Protein AF-A0A6V8DTX0-F1 (afdb_monomer)

Sequence (61 aa):
MSHAQTYRVGHSPDPDDAFMFHAMTTGAIDTGARNYEHVLLDIETLNKHAIKGDYEVSAVS

Mean predicted aligned error: 3.34 Å

Radius of gyration: 12.39 Å; Cα contacts (8 Å, |Δi|>4): 84; chains: 1; bounding box: 38×14×30 Å

Structure (mmCIF, N/CA/C/O backbone):
data_AF-A0A6V8DTX0-F1
#
_entry.id   AF-A0A6V8DTX0-F1
#
loop_
_atom_site.group_PDB
_atom_site.id
_atom_site.type_symbol
_atom_site.label_atom_id
_atom_site.label_alt_id
_atom_site.label_comp_id
_atom_site.label_asym_id
_atom_site.label_entity_id
_atom_site.label_seq_id
_atom_site.pdbx_PDB_ins_code
_atom_site.Cartn_x
_atom_site.Cartn_y
_atom_site.Cartn_z
_atom_site.occupancy
_atom_site.B_iso_or_equiv
_atom_site.auth_seq_id
_atom_site.auth_comp_id
_atom_site.auth_asym_id
_atom_site.auth_atom_id
_atom_site.pdbx_PDB_model_num
ATOM 1 N N . MET A 1 1 ? -27.984 6.042 -3.569 1.00 46.66 1 MET A N 1
ATOM 2 C CA . MET A 1 1 ? -27.010 5.455 -2.628 1.00 46.66 1 MET A CA 1
ATOM 3 C C . MET A 1 1 ? -25.637 5.843 -3.139 1.00 46.6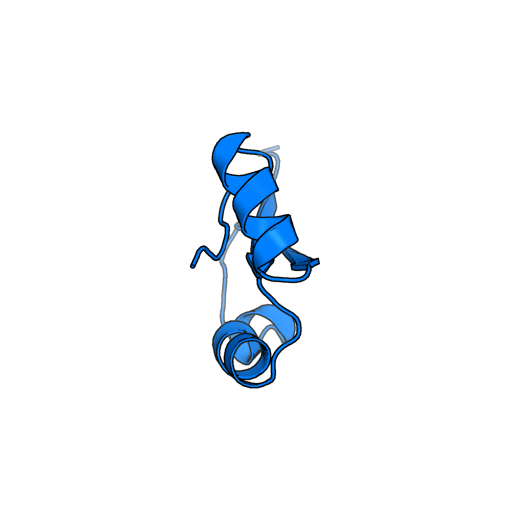6 1 MET A C 1
ATOM 5 O O . MET A 1 1 ? -25.367 5.566 -4.299 1.00 46.66 1 MET A O 1
ATOM 9 N N . SER A 1 2 ? -24.838 6.591 -2.379 1.00 56.56 2 SER A N 1
ATOM 10 C CA . SER A 1 2 ? -23.478 6.925 -2.813 1.00 56.56 2 SER A CA 1
ATOM 11 C C . SER A 1 2 ? -22.658 5.640 -2.818 1.00 56.56 2 SER A C 1
ATOM 13 O O . SER A 1 2 ? -22.535 4.999 -1.775 1.00 56.56 2 SER A O 1
ATOM 15 N N . HIS A 1 3 ? -22.144 5.232 -3.976 1.00 61.59 3 HIS A N 1
ATOM 16 C CA . HIS A 1 3 ? -21.172 4.149 -4.036 1.00 61.59 3 HIS A CA 1
ATOM 17 C C . HIS A 1 3 ? -19.962 4.566 -3.197 1.00 61.59 3 HIS A C 1
ATOM 19 O O . HIS A 1 3 ? -19.382 5.624 -3.442 1.00 61.59 3 HIS A O 1
ATOM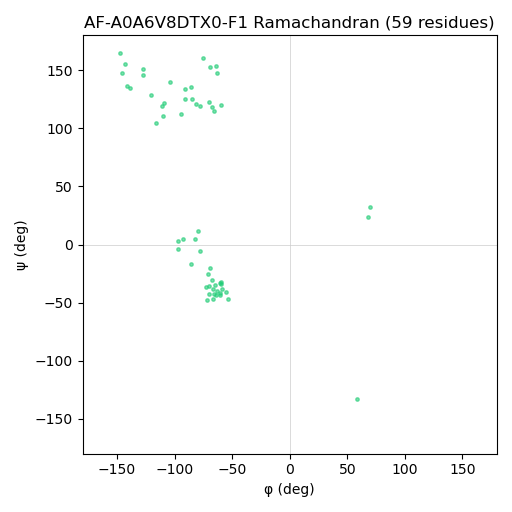 25 N N . ALA A 1 4 ? -19.633 3.789 -2.166 1.00 70.56 4 ALA A N 1
ATOM 26 C CA . ALA A 1 4 ? -18.421 4.030 -1.402 1.00 70.56 4 ALA A CA 1
ATOM 27 C C . ALA A 1 4 ? -17.232 3.775 -2.336 1.00 70.56 4 ALA A C 1
ATOM 29 O O . ALA A 1 4 ? -17.066 2.663 -2.837 1.00 70.56 4 ALA A O 1
ATOM 30 N N . GLN A 1 5 ? -16.468 4.825 -2.633 1.00 83.62 5 GLN A N 1
ATOM 31 C CA . GLN A 1 5 ? -15.304 4.734 -3.505 1.00 83.62 5 GLN A CA 1
ATOM 32 C C . GLN A 1 5 ? -14.207 3.947 -2.782 1.00 83.62 5 GLN A C 1
ATOM 34 O O . GLN A 1 5 ? -13.784 4.330 -1.689 1.00 83.62 5 GLN A O 1
ATOM 39 N N . THR A 1 6 ? -13.757 2.857 -3.401 1.00 93.44 6 THR A N 1
ATOM 40 C CA . THR A 1 6 ? -12.576 2.110 -2.958 1.00 93.44 6 THR A CA 1
ATOM 41 C C . THR A 1 6 ? -11.325 2.745 -3.556 1.00 93.44 6 THR A C 1
ATOM 43 O O . THR A 1 6 ? -11.316 3.090 -4.740 1.00 93.44 6 THR A O 1
ATOM 46 N N . TYR A 1 7 ? -10.291 2.899 -2.732 1.00 96.75 7 TYR A N 1
ATOM 47 C CA . TYR A 1 7 ? -8.955 3.337 -3.121 1.00 96.75 7 TYR A CA 1
ATOM 48 C C . TYR A 1 7 ? -7.993 2.162 -2.974 1.00 96.75 7 TYR A C 1
ATOM 50 O O . TYR A 1 7 ? -7.817 1.647 -1.867 1.00 96.75 7 TYR A O 1
ATOM 58 N N . ARG A 1 8 ? -7.370 1.737 -4.072 1.00 98.06 8 ARG A N 1
ATOM 59 C CA . ARG A 1 8 ? -6.339 0.700 -4.050 1.00 98.06 8 ARG A CA 1
ATOM 60 C C . ARG A 1 8 ? -4.997 1.347 -3.743 1.00 98.06 8 ARG A C 1
ATOM 62 O O . ARG A 1 8 ? -4.599 2.302 -4.413 1.00 98.06 8 ARG A O 1
ATOM 69 N N . VAL A 1 9 ? -4.334 0.839 -2.712 1.00 98.25 9 VAL A N 1
ATOM 70 C CA . VAL A 1 9 ? -3.060 1.347 -2.203 1.00 98.25 9 VAL A CA 1
ATOM 71 C C . VAL A 1 9 ? -2.001 0.268 -2.396 1.00 98.25 9 VAL A C 1
ATOM 73 O O . VAL A 1 9 ? -1.988 -0.731 -1.678 1.00 98.25 9 VAL A O 1
ATOM 76 N N . GLY A 1 10 ? -1.143 0.459 -3.396 1.00 98.38 10 GLY A N 1
ATOM 77 C CA . GLY A 1 10 ? -0.010 -0.414 -3.682 1.00 98.38 10 GLY A CA 1
ATOM 78 C C . GLY A 1 10 ? 1.180 -0.097 -2.781 1.00 98.38 10 GLY A C 1
ATOM 79 O O . GLY A 1 10 ? 1.678 1.028 -2.812 1.00 98.38 10 GLY A O 1
ATOM 80 N N . HIS A 1 11 ? 1.643 -1.070 -2.002 1.00 98.44 11 HIS A N 1
ATOM 81 C CA . HIS A 1 11 ? 2.862 -0.962 -1.195 1.00 98.44 11 HIS A CA 1
ATOM 82 C C . HIS A 1 11 ? 3.561 -2.319 -1.085 1.00 98.44 11 HIS A C 1
ATOM 84 O O . HIS A 1 11 ? 2.978 -3.355 -1.415 1.00 98.44 11 HIS A O 1
ATOM 90 N N . SER A 1 12 ? 4.822 -2.325 -0.665 1.00 98.00 12 SER A N 1
ATOM 91 C CA . SER A 1 12 ? 5.569 -3.569 -0.520 1.00 98.00 12 SER A CA 1
ATOM 92 C C . SER A 1 12 ? 5.126 -4.338 0.732 1.00 98.00 12 SER A C 1
ATOM 94 O O . SER A 1 12 ? 4.503 -3.773 1.641 1.00 98.00 12 SER A O 1
ATOM 96 N N . PRO A 1 13 ? 5.413 -5.648 0.803 1.00 96.44 13 PRO A N 1
ATOM 97 C CA . PRO A 1 13 ? 5.246 -6.424 2.025 1.00 96.44 13 PRO A CA 1
ATOM 98 C C . PRO A 1 13 ? 6.409 -6.233 3.020 1.00 96.44 13 PRO A C 1
ATOM 100 O O . PRO A 1 13 ? 6.511 -7.015 3.970 1.00 96.44 13 PRO A O 1
ATOM 103 N N . ASP A 1 14 ? 7.292 -5.249 2.810 1.00 97.38 14 ASP A N 1
ATOM 104 C CA . ASP A 1 14 ? 8.453 -5.028 3.667 1.00 97.38 14 ASP A CA 1
ATOM 105 C C . ASP A 1 14 ? 8.036 -4.516 5.064 1.00 97.38 14 ASP A C 1
ATOM 107 O O . ASP A 1 14 ? 6.967 -3.912 5.230 1.00 97.38 14 ASP A O 1
ATOM 111 N N . PRO A 1 15 ? 8.834 -4.782 6.119 1.00 97.94 15 PRO A N 1
ATOM 112 C CA . PRO A 1 15 ? 8.444 -4.463 7.493 1.00 97.94 15 PRO A CA 1
ATOM 113 C C . PRO A 1 15 ? 8.165 -2.980 7.755 1.00 97.94 15 PRO A C 1
ATOM 115 O O . PRO A 1 15 ? 7.336 -2.654 8.605 1.00 97.94 15 PRO A O 1
ATOM 118 N N . ASP A 1 16 ? 8.856 -2.082 7.060 1.00 97.56 16 ASP A N 1
ATOM 119 C CA . ASP A 1 16 ? 8.653 -0.640 7.155 1.00 97.56 16 ASP A CA 1
ATOM 120 C C . ASP A 1 16 ? 7.321 -0.211 6.528 1.00 97.56 16 ASP A C 1
ATOM 122 O O . ASP A 1 16 ? 6.575 0.531 7.169 1.00 97.56 16 ASP A O 1
ATOM 126 N N . ASP A 1 17 ? 6.945 -0.753 5.368 1.00 97.56 17 ASP A N 1
ATOM 127 C CA . ASP A 1 17 ? 5.615 -0.541 4.782 1.00 97.56 17 ASP A CA 1
ATOM 128 C C . ASP A 1 17 ? 4.506 -1.124 5.671 1.00 97.56 17 ASP A C 1
ATOM 130 O O . ASP A 1 17 ? 3.498 -0.464 5.946 1.00 97.56 17 ASP A O 1
ATOM 134 N N . ALA A 1 18 ? 4.704 -2.331 6.206 1.00 96.50 18 ALA A N 1
ATOM 135 C CA . ALA A 1 18 ? 3.766 -2.938 7.149 1.00 96.50 18 ALA A CA 1
ATOM 136 C C . ALA A 1 18 ? 3.575 -2.072 8.406 1.00 96.50 18 ALA A C 1
ATOM 138 O O . ALA A 1 18 ? 2.454 -1.936 8.905 1.00 96.50 18 ALA A O 1
ATOM 139 N N . PHE A 1 19 ? 4.650 -1.454 8.901 1.00 97.88 19 PHE A N 1
ATOM 140 C CA . PHE A 1 19 ? 4.591 -0.513 10.013 1.00 97.88 19 PHE A CA 1
ATOM 141 C C . PHE A 1 19 ? 3.836 0.769 9.634 1.00 97.88 19 PHE A C 1
ATOM 143 O O . PHE A 1 19 ? 2.942 1.186 10.373 1.00 97.88 19 PHE A O 1
ATOM 150 N N . MET A 1 20 ? 4.133 1.367 8.476 1.00 97.56 20 MET A N 1
ATOM 151 C CA . MET A 1 20 ? 3.471 2.591 8.006 1.00 97.56 20 MET A CA 1
ATOM 152 C C . MET A 1 20 ? 1.959 2.410 7.820 1.00 97.56 20 MET A C 1
ATOM 154 O O . MET A 1 20 ? 1.180 3.273 8.227 1.00 97.56 20 MET A O 1
ATOM 158 N N . PHE A 1 21 ? 1.525 1.276 7.261 1.00 97.25 21 PHE A N 1
ATOM 159 C CA . PHE A 1 21 ? 0.112 0.993 6.980 1.00 97.25 21 PHE A CA 1
ATOM 160 C C . PHE A 1 21 ? -0.614 0.231 8.098 1.00 97.25 21 PHE A C 1
ATOM 162 O O . PHE A 1 21 ? -1.797 -0.101 7.953 1.00 97.25 21 PHE A O 1
ATOM 169 N N . HIS A 1 22 ? 0.037 -0.023 9.237 1.00 97.31 22 HIS A N 1
ATOM 170 C CA . HIS A 1 22 ? -0.531 -0.813 10.331 1.00 97.31 22 HIS A CA 1
ATOM 171 C C . HIS A 1 22 ? -1.894 -0.287 10.794 1.00 97.31 22 HIS A C 1
ATOM 173 O O . HIS A 1 22 ? -2.853 -1.045 10.932 1.00 97.31 22 HIS A O 1
ATOM 179 N N . ALA A 1 23 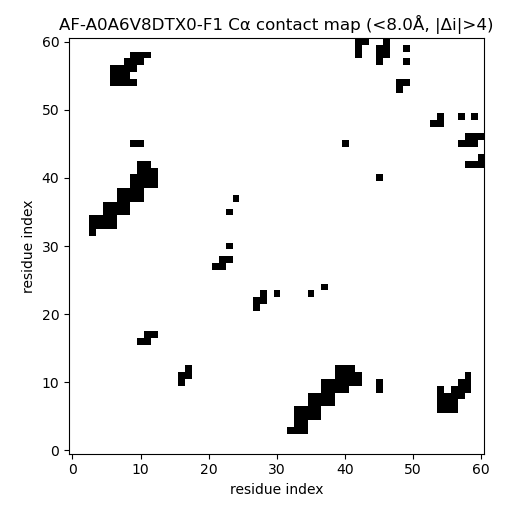? -2.007 1.027 10.993 1.00 97.50 23 ALA A N 1
ATOM 180 C CA . ALA A 1 23 ? -3.232 1.626 11.504 1.00 97.50 23 ALA A CA 1
ATOM 181 C C . ALA A 1 23 ? -4.418 1.480 10.533 1.00 97.50 23 ALA A C 1
ATOM 183 O O . ALA A 1 23 ? -5.549 1.272 10.967 1.00 97.50 23 ALA A O 1
ATOM 184 N N . MET A 1 24 ? -4.155 1.542 9.223 1.00 96.12 24 MET A N 1
ATOM 185 C CA . MET A 1 24 ? -5.169 1.350 8.182 1.00 96.12 24 MET A CA 1
ATOM 186 C C . MET A 1 24 ? -5.609 -0.111 8.091 1.00 96.12 24 MET A C 1
ATOM 188 O O . MET A 1 24 ? -6.801 -0.401 8.098 1.00 96.12 24 MET A O 1
ATOM 192 N N . THR A 1 25 ? -4.649 -1.037 8.065 1.00 95.06 25 THR A N 1
ATOM 193 C CA . THR A 1 25 ? -4.918 -2.475 7.892 1.00 95.06 25 THR A CA 1
ATOM 194 C C . THR A 1 25 ? -5.575 -3.124 9.111 1.00 95.06 25 THR A C 1
ATOM 196 O O . THR A 1 25 ? -6.284 -4.118 8.970 1.00 95.06 25 THR A O 1
ATOM 199 N N . THR A 1 26 ? -5.384 -2.559 10.306 1.00 96.31 26 THR A N 1
ATOM 200 C CA . THR A 1 26 ? -5.999 -3.044 11.555 1.00 96.31 26 THR A CA 1
ATOM 201 C C . THR A 1 26 ? -7.277 -2.306 11.952 1.00 96.31 26 THR A C 1
ATOM 203 O O . THR A 1 26 ? -7.903 -2.670 12.946 1.00 96.31 26 THR A O 1
ATOM 206 N N . GLY A 1 27 ? -7.679 -1.272 11.205 1.00 94.56 27 GLY A N 1
ATOM 207 C CA . GLY A 1 27 ? -8.823 -0.430 11.565 1.00 94.56 27 GLY A CA 1
ATOM 208 C C . GLY A 1 27 ? -8.589 0.420 12.820 1.00 94.56 27 GLY A C 1
ATOM 209 O O . GLY A 1 27 ? -9.546 0.814 13.482 1.00 94.56 27 GLY A O 1
ATOM 210 N N . ALA A 1 28 ? -7.329 0.701 13.166 1.00 97.25 28 ALA A N 1
ATOM 211 C CA . ALA A 1 28 ? -6.967 1.524 14.321 1.00 97.25 28 ALA A CA 1
ATOM 212 C C . ALA A 1 28 ? -7.138 3.036 14.075 1.00 97.25 28 ALA A C 1
ATOM 214 O O . ALA A 1 28 ? -6.959 3.830 14.999 1.00 97.25 28 ALA A O 1
ATOM 215 N N . ILE A 1 29 ? -7.478 3.444 12.847 1.00 96.38 29 ILE A N 1
ATOM 216 C CA . ILE A 1 29 ? -7.838 4.822 12.492 1.00 96.38 29 ILE A CA 1
ATOM 217 C C . ILE A 1 29 ? -9.179 4.867 11.757 1.00 96.38 29 ILE A C 1
ATOM 219 O O . ILE A 1 29 ? -9.503 3.969 10.983 1.00 96.38 29 ILE A O 1
ATOM 223 N N . ASP A 1 30 ? -9.941 5.938 11.984 1.00 95.12 30 ASP A N 1
ATOM 224 C CA . ASP A 1 30 ? -11.202 6.195 11.286 1.00 95.12 30 ASP A CA 1
ATOM 225 C C . ASP A 1 30 ? -10.935 6.751 9.878 1.00 95.12 30 ASP A C 1
ATOM 227 O O . ASP A 1 30 ? -10.336 7.817 9.708 1.00 95.12 30 ASP A O 1
ATOM 231 N N . THR A 1 31 ? -11.386 6.021 8.861 1.00 93.25 31 THR A N 1
ATOM 232 C CA . THR A 1 31 ? -11.275 6.390 7.444 1.00 93.25 31 THR A CA 1
ATOM 233 C C . THR A 1 31 ? -12.537 7.061 6.893 1.00 93.25 31 THR A C 1
ATOM 235 O O . THR A 1 31 ? -12.606 7.400 5.704 1.00 93.25 31 THR A O 1
ATOM 238 N N . GLY A 1 32 ? -13.544 7.286 7.740 1.00 92.44 32 GLY A N 1
ATOM 239 C CA . GLY A 1 32 ? -14.840 7.827 7.362 1.00 92.44 32 GLY A CA 1
ATOM 240 C C . GLY A 1 32 ? -15.528 6.956 6.309 1.00 92.44 32 GLY A C 1
ATOM 241 O O . GLY A 1 32 ? -15.580 5.737 6.410 1.00 92.44 32 GLY A O 1
ATOM 242 N N . ALA A 1 33 ? -16.052 7.586 5.257 1.00 91.50 33 ALA A N 1
ATOM 243 C CA . ALA A 1 33 ? -16.733 6.883 4.166 1.00 91.50 33 ALA A CA 1
ATOM 244 C C . ALA A 1 33 ? -15.782 6.289 3.102 1.00 91.50 33 ALA A C 1
ATOM 246 O O . ALA A 1 33 ? -16.254 5.810 2.068 1.00 91.50 33 ALA A O 1
ATOM 247 N N . ARG A 1 34 ? -14.457 6.376 3.297 1.00 91.94 34 ARG A N 1
ATOM 248 C CA . ARG A 1 34 ? -13.464 5.871 2.339 1.00 91.94 34 ARG A CA 1
ATOM 249 C C . ARG A 1 34 ? -13.102 4.429 2.666 1.00 91.94 34 ARG A C 1
ATOM 251 O O . ARG A 1 34 ? -12.785 4.115 3.813 1.00 91.94 34 ARG A O 1
ATOM 258 N N . ASN A 1 35 ? -13.084 3.594 1.631 1.00 93.50 35 ASN A N 1
ATOM 259 C CA . ASN A 1 35 ? -12.620 2.215 1.711 1.00 93.50 35 ASN A CA 1
ATOM 260 C C . ASN A 1 35 ? -11.230 2.101 1.091 1.00 93.50 35 ASN A C 1
ATOM 262 O O . ASN A 1 35 ? -10.980 2.681 0.033 1.00 93.50 35 ASN A O 1
ATOM 266 N N . TYR A 1 36 ? -10.358 1.320 1.721 1.00 96.19 36 TYR A N 1
ATOM 267 C CA . TYR A 1 36 ? -8.998 1.090 1.249 1.00 96.19 36 TYR A CA 1
ATOM 268 C C . TYR A 1 36 ? -8.773 -0.398 0.996 1.00 96.19 36 TYR A C 1
ATOM 270 O O . TYR A 1 36 ? -9.046 -1.231 1.857 1.00 96.19 36 TYR A O 1
ATOM 278 N N . GLU A 1 37 ? -8.281 -0.719 -0.195 1.00 97.12 37 GLU A N 1
ATOM 279 C CA . GLU A 1 37 ? -7.839 -2.058 -0.575 1.00 97.12 37 GLU A CA 1
ATOM 280 C C . GLU A 1 37 ? -6.314 -2.040 -0.686 1.00 97.12 37 GLU A C 1
ATOM 282 O O . GLU A 1 37 ? -5.753 -1.256 -1.449 1.00 97.12 37 GLU A O 1
ATOM 287 N N . HIS A 1 38 ? -5.637 -2.883 0.088 1.00 97.69 38 HIS A N 1
ATOM 288 C CA . HIS A 1 38 ? -4.177 -2.941 0.101 1.00 97.69 38 HIS A CA 1
ATOM 289 C C . HIS A 1 38 ? -3.679 -3.966 -0.920 1.00 97.69 38 HIS A C 1
ATOM 291 O O . HIS A 1 38 ? -4.066 -5.135 -0.871 1.00 97.69 38 HIS A O 1
ATOM 297 N N . VAL A 1 39 ? -2.806 -3.531 -1.829 1.00 98.25 39 VAL A N 1
ATOM 298 C CA . VAL A 1 39 ? -2.199 -4.370 -2.869 1.00 98.25 39 VAL A CA 1
ATOM 299 C C . VAL A 1 39 ? -0.718 -4.547 -2.547 1.00 98.25 39 VAL A C 1
ATOM 301 O O . VAL A 1 39 ? 0.055 -3.598 -2.641 1.00 98.25 39 VAL A O 1
ATOM 304 N N . LEU A 1 40 ? -0.327 -5.764 -2.160 1.00 98.25 40 LEU A N 1
ATOM 305 C CA . LEU A 1 40 ? 1.048 -6.083 -1.767 1.00 98.25 40 LEU A CA 1
ATOM 306 C C . LEU A 1 40 ? 1.840 -6.632 -2.953 1.00 98.25 40 LEU A C 1
ATOM 308 O O . LEU A 1 40 ? 1.559 -7.737 -3.421 1.00 98.25 40 LEU A O 1
ATOM 312 N N . LEU A 1 41 ? 2.825 -5.876 -3.432 1.00 98.44 41 LEU A N 1
ATOM 313 C CA . LEU A 1 41 ? 3.686 -6.240 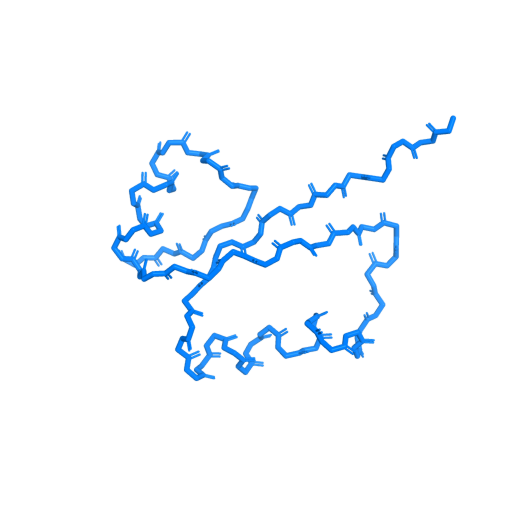-4.565 1.00 98.44 41 LEU A CA 1
ATOM 314 C C . LEU A 1 41 ? 5.116 -5.749 -4.319 1.00 98.44 41 LEU A C 1
ATOM 316 O O . LEU A 1 41 ? 5.320 -4.794 -3.578 1.00 98.44 41 LEU A O 1
ATOM 320 N N . ASP A 1 42 ? 6.115 -6.375 -4.942 1.00 98.31 42 ASP A N 1
ATOM 321 C CA . ASP A 1 42 ? 7.489 -5.867 -4.880 1.00 98.31 42 ASP 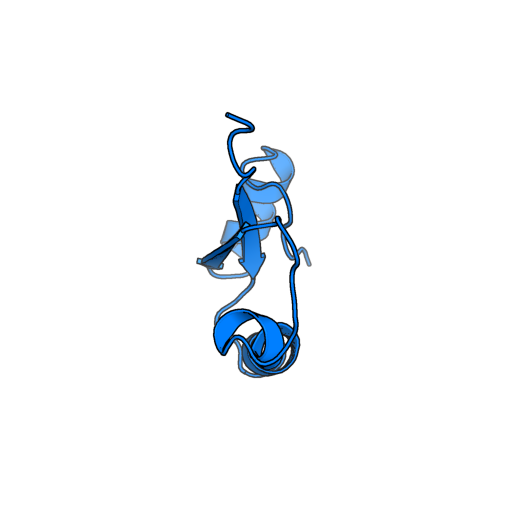A CA 1
ATOM 322 C C . ASP A 1 42 ? 7.611 -4.482 -5.548 1.00 98.31 42 ASP A C 1
ATOM 324 O O . ASP A 1 42 ? 6.837 -4.142 -6.450 1.00 98.31 42 ASP A O 1
A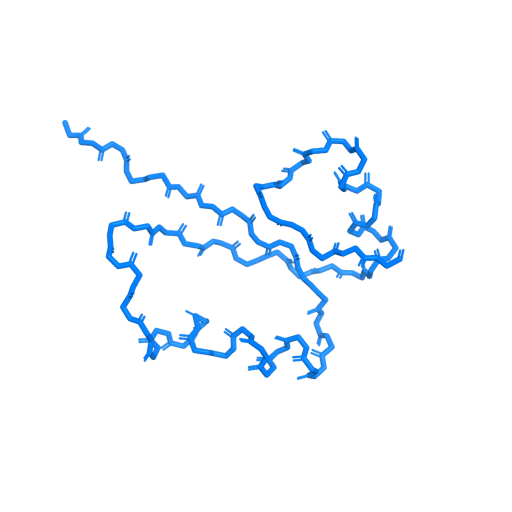TOM 328 N N . ILE A 1 43 ? 8.598 -3.685 -5.119 1.00 97.94 43 ILE A N 1
ATOM 329 C CA . ILE A 1 43 ? 8.737 -2.283 -5.543 1.00 97.94 43 ILE A CA 1
ATOM 330 C C . ILE A 1 43 ? 8.920 -2.123 -7.060 1.00 97.94 43 ILE A C 1
ATOM 332 O O . ILE A 1 43 ? 8.397 -1.184 -7.655 1.00 97.94 43 ILE A O 1
ATOM 336 N N . GLU A 1 44 ? 9.584 -3.073 -7.718 1.00 98.25 44 GLU A N 1
ATOM 337 C CA . GLU A 1 44 ? 9.802 -3.036 -9.165 1.00 98.25 44 GLU A CA 1
ATOM 338 C C . GLU A 1 44 ? 8.505 -3.335 -9.934 1.00 98.25 44 GLU A C 1
ATOM 340 O O . GLU A 1 44 ? 8.218 -2.728 -10.972 1.00 98.25 44 GLU A O 1
ATOM 345 N N . THR A 1 45 ? 7.672 -4.242 -9.426 1.00 98.56 45 THR A N 1
ATOM 346 C CA . THR A 1 45 ? 6.327 -4.473 -9.962 1.00 98.56 45 THR A CA 1
ATOM 347 C C . THR A 1 45 ? 5.425 -3.254 -9.744 1.00 98.56 45 THR A C 1
ATOM 349 O O . THR A 1 45 ? 4.746 -2.831 -10.684 1.00 98.56 45 THR A O 1
ATOM 352 N N . LEU A 1 46 ? 5.464 -2.623 -8.565 1.00 98.62 46 LEU A N 1
ATOM 353 C CA . LEU A 1 46 ? 4.725 -1.381 -8.287 1.00 98.62 46 LEU A CA 1
ATOM 354 C C . LEU A 1 46 ? 5.149 -0.234 -9.212 1.00 98.62 46 LEU A C 1
ATOM 356 O O . LEU A 1 46 ? 4.286 0.422 -9.792 1.00 98.62 46 LEU A O 1
ATOM 360 N N . ASN A 1 47 ? 6.449 -0.054 -9.456 1.00 98.50 47 ASN A N 1
ATOM 361 C CA . ASN A 1 47 ? 6.972 0.939 -10.400 1.00 98.50 47 ASN A CA 1
ATOM 362 C C . ASN A 1 47 ? 6.374 0.775 -11.811 1.00 98.50 47 ASN A C 1
ATOM 364 O O . ASN A 1 47 ? 5.981 1.754 -12.453 1.00 98.50 47 ASN A O 1
ATOM 368 N N . LYS A 1 48 ? 6.225 -0.467 -12.291 1.00 98.62 48 LYS A N 1
ATOM 369 C CA . LYS A 1 48 ? 5.591 -0.755 -13.593 1.00 98.62 48 LYS A CA 1
ATOM 370 C C . LYS A 1 48 ? 4.102 -0.413 -13.611 1.00 98.62 48 LYS A C 1
ATOM 372 O O . LYS A 1 48 ? 3.610 0.074 -14.630 1.00 98.62 48 LYS A O 1
ATOM 377 N N . HIS A 1 49 ? 3.388 -0.674 -12.518 1.00 98.50 49 HIS A N 1
ATOM 378 C CA . HIS A 1 49 ? 1.973 -0.323 -12.366 1.00 98.50 49 HIS A CA 1
ATOM 379 C C . HIS A 1 49 ? 1.763 1.192 -12.234 1.00 98.50 49 HIS A C 1
ATOM 381 O O . HIS A 1 49 ? 0.807 1.728 -12.796 1.00 98.50 49 HIS A O 1
ATOM 387 N N . ALA A 1 50 ? 2.683 1.901 -11.576 1.00 98.25 50 ALA A N 1
ATOM 388 C CA . ALA A 1 50 ? 2.634 3.350 -11.413 1.00 98.25 50 ALA A CA 1
ATOM 389 C C . ALA A 1 50 ? 2.717 4.088 -12.759 1.00 98.25 50 ALA A C 1
ATOM 391 O O . ALA A 1 50 ? 1.951 5.020 -12.990 1.00 98.25 50 ALA A O 1
ATOM 392 N N . ILE A 1 51 ? 3.561 3.622 -13.691 1.00 98.12 51 ILE A N 1
ATOM 393 C CA . ILE A 1 51 ? 3.635 4.171 -15.062 1.00 98.12 51 ILE A CA 1
ATOM 394 C C . ILE A 1 51 ? 2.291 4.039 -15.797 1.00 98.12 51 ILE A C 1
ATOM 396 O O . ILE A 1 51 ? 1.934 4.897 -16.603 1.00 98.12 51 ILE A O 1
ATOM 400 N N . LYS A 1 52 ? 1.544 2.963 -15.531 1.00 98.00 52 LYS A N 1
ATOM 401 C CA . LYS A 1 52 ? 0.242 2.686 -16.153 1.00 98.00 52 LYS A CA 1
ATOM 402 C C . LYS A 1 52 ? -0.930 3.357 -15.432 1.00 98.00 52 LYS A C 1
ATOM 404 O O . LYS A 1 52 ? -2.001 3.469 -16.019 1.00 98.00 52 LYS A O 1
ATOM 409 N N . GLY A 1 53 ? -0.731 3.804 -14.190 1.00 97.56 53 GLY A N 1
ATOM 410 C CA . GLY A 1 53 ? -1.794 4.337 -13.339 1.00 97.56 53 GLY A CA 1
ATOM 411 C C . GLY A 1 53 ? -2.781 3.265 -12.868 1.00 97.56 53 GLY A C 1
ATOM 412 O O . GLY A 1 53 ? -3.966 3.549 -12.724 1.00 97.56 53 GLY A O 1
ATOM 413 N N . ASP A 1 54 ? -2.318 2.028 -12.659 1.00 97.88 54 ASP A N 1
ATOM 414 C CA . ASP A 1 54 ? -3.205 0.891 -12.369 1.00 97.88 54 ASP A CA 1
ATOM 415 C C . ASP A 1 54 ? -3.886 0.972 -10.986 1.00 97.88 54 ASP A C 1
ATOM 417 O O . ASP A 1 54 ? -4.932 0.342 -10.790 1.00 97.88 54 ASP A O 1
ATOM 421 N N . TYR A 1 55 ? -3.336 1.760 -10.053 1.00 98.12 55 TYR A N 1
ATOM 422 C CA . TYR A 1 55 ? -3.834 1.963 -8.685 1.00 98.12 55 TYR A CA 1
ATOM 423 C C . TYR A 1 55 ? -4.007 3.450 -8.364 1.00 98.12 55 TYR A C 1
ATOM 425 O O . TYR A 1 55 ? -3.273 4.293 -8.880 1.00 98.12 55 TYR A O 1
ATOM 433 N N . GLU A 1 56 ? -4.948 3.773 -7.472 1.00 97.81 56 GLU A N 1
ATOM 434 C CA . GLU A 1 56 ? -5.200 5.156 -7.046 1.00 97.81 56 GLU A CA 1
ATOM 435 C C . GLU A 1 56 ? -4.037 5.738 -6.225 1.00 97.81 56 GLU A C 1
ATOM 437 O O . GLU A 1 56 ? -3.799 6.946 -6.267 1.00 97.81 56 GLU A O 1
ATOM 442 N N . VAL A 1 57 ? -3.318 4.889 -5.483 1.00 97.75 57 VAL A N 1
ATOM 443 C CA . VAL A 1 57 ? -2.114 5.238 -4.718 1.00 97.75 57 VAL A CA 1
ATOM 444 C C . VAL A 1 57 ? -1.087 4.116 -4.881 1.00 97.75 57 VAL A C 1
ATOM 446 O O . VAL A 1 57 ? -1.435 2.945 -4.755 1.00 97.75 57 VAL A O 1
ATOM 449 N N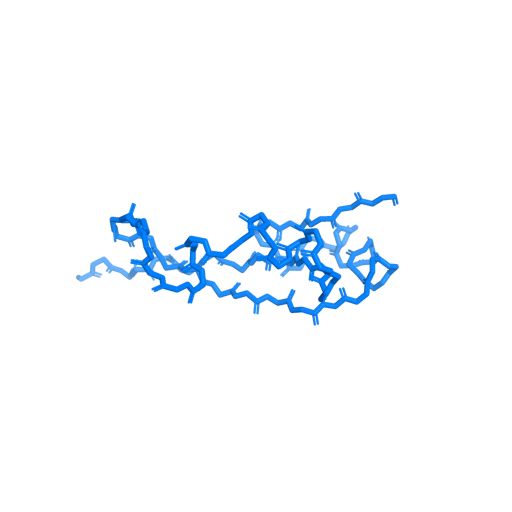 . SER A 1 58 ? 0.178 4.452 -5.140 1.00 98.38 58 SER A N 1
ATOM 450 C CA . SER A 1 58 ? 1.267 3.473 -5.257 1.00 98.38 58 SER A CA 1
ATOM 451 C C . SER A 1 58 ? 2.546 4.007 -4.624 1.00 98.38 58 SER A C 1
ATOM 453 O O . SER A 1 58 ? 2.916 5.157 -4.868 1.00 98.38 58 SER A O 1
ATOM 455 N N . ALA A 1 59 ? 3.242 3.160 -3.868 1.00 98.00 59 ALA A N 1
ATOM 456 C CA . ALA A 1 59 ? 4.654 3.354 -3.570 1.00 98.00 59 ALA A CA 1
ATOM 457 C C . ALA A 1 59 ? 5.473 3.297 -4.872 1.00 98.00 59 ALA A C 1
ATOM 459 O O . ALA A 1 59 ? 5.097 2.594 -5.817 1.00 98.00 59 ALA A O 1
ATOM 460 N N . VAL A 1 60 ? 6.563 4.064 -4.916 1.00 96.88 60 VAL A N 1
ATOM 461 C CA . VAL A 1 60 ? 7.504 4.146 -6.042 1.00 96.88 60 VAL A CA 1
ATOM 462 C C . VAL A 1 60 ? 8.919 4.367 -5.511 1.00 96.88 60 VAL A C 1
ATOM 464 O O . VAL A 1 60 ? 9.087 5.039 -4.490 1.00 96.88 60 VAL A O 1
ATOM 467 N N . SER A 1 61 ? 9.924 3.832 -6.208 1.00 94.19 61 SER A N 1
ATOM 468 C CA . SER A 1 61 ? 11.350 4.033 -5.903 1.00 94.19 61 SER A C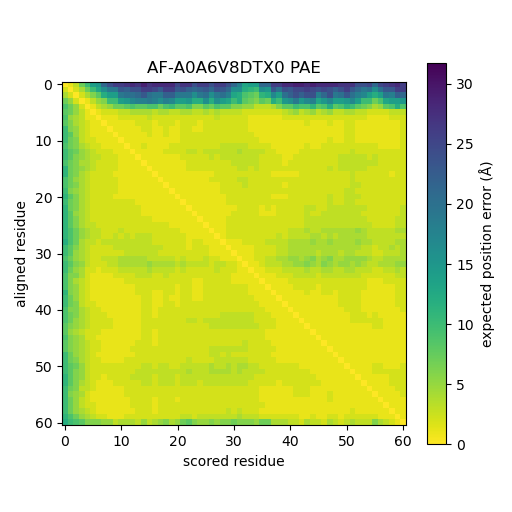A 1
ATOM 469 C C . SER A 1 61 ? 12.214 4.082 -7.152 1.00 94.19 61 SER A C 1
ATOM 471 O O . SER A 1 61 ? 11.830 3.469 -8.171 1.00 94.19 61 SER A O 1
#

Secondary structure (DSSP, 8-state):
-----EEEEEE-SSHHHHHHTHHHHTT-S--TT-EEEEEE--HHHHHHHHHHT-SSEE---

Foldseek 3Di:
DDDQDEFEAEDEPDPVVCVVCVCVVVVVDDPDSHHYDYDHDDQVVQQVCVVVVVGNHTDHD

Nearest PDB structures (foldseek):
  7l4s-assembly3_E  TM=7.196E-01  e=1.455E+00  Shewanella oneidensis MR-1
  7yhj-assembly1_C  TM=6.977E-01  e=1.561E+00  Escherichia coli
  6m5f-assembly1_B  TM=7.174E-01  e=4.171E+00  Pseudomonas aeruginosa PAO1
  6g1b-assembly1_B-2  TM=7.169E-01  e=4.475E+00  Corynebacterium glutami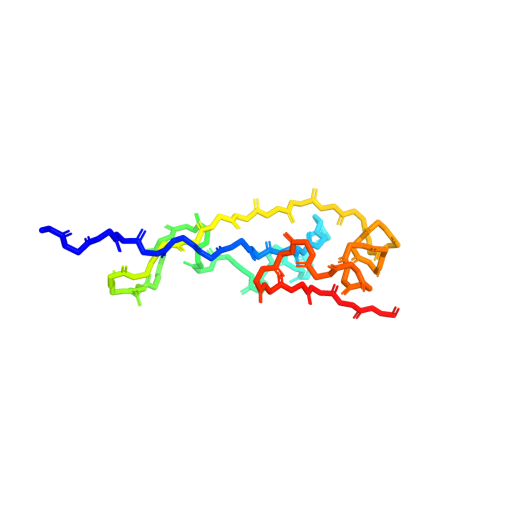cum
  3fzv-assembly1_C  TM=6.850E-01  e=4.171E+00  Pseudomonas aeruginosa PAO1

pLDDT: mean 94.24, std 9.93, range [46.66, 98.62]

Solvent-accessible surface area (backbone atoms only — not comparable to full-atom values): 3754 Å² total; per-residue (Å²): 130,85,77,67,56,72,40,38,39,36,38,43,82,46,73,67,48,48,59,73,44,40,44,69,79,69,62,74,51,91,61,79,78,53,43,76,44,81,42,76,41,56,60,72,60,34,40,58,36,56,79,72,56,77,49,81,37,63,51,74,129